Protein AF-A0A7C2YA93-F1 (afdb_monomer_lite)

Structure (mmCIF, N/CA/C/O backbone):
data_AF-A0A7C2YA93-F1
#
_entry.id   AF-A0A7C2YA93-F1
#
loop_
_atom_site.group_PDB
_atom_site.id
_atom_site.type_symbol
_atom_site.label_atom_id
_atom_site.label_alt_id
_atom_site.label_comp_id
_atom_site.label_asym_id
_atom_site.label_entity_id
_atom_site.label_seq_id
_atom_site.pdbx_PDB_ins_code
_atom_site.Cartn_x
_atom_site.Cartn_y
_atom_site.Cartn_z
_atom_site.occupancy
_atom_site.B_iso_or_equiv
_atom_site.auth_seq_id
_atom_site.auth_comp_id
_atom_site.auth_asym_id
_atom_site.auth_atom_id
_atom_site.pdbx_PDB_model_num
ATOM 1 N N . MET A 1 1 ? 42.709 -35.784 0.836 1.00 41.38 1 MET A N 1
ATOM 2 C CA . MET A 1 1 ? 41.595 -35.592 -0.121 1.00 41.38 1 MET A CA 1
ATOM 3 C C . MET A 1 1 ? 40.996 -34.206 0.082 1.00 41.38 1 MET A C 1
ATOM 5 O O . MET A 1 1 ? 40.309 -33.998 1.072 1.00 41.38 1 MET A O 1
ATOM 9 N N . LYS A 1 2 ? 41.303 -33.232 -0.783 1.00 43.16 2 LYS A N 1
ATOM 10 C CA . LYS A 1 2 ? 40.694 -31.893 -0.722 1.00 43.16 2 LYS A CA 1
ATOM 11 C C . LYS A 1 2 ? 39.601 -31.818 -1.789 1.00 43.16 2 LYS A C 1
ATOM 13 O O . LYS A 1 2 ? 39.903 -31.980 -2.962 1.00 43.16 2 LYS A O 1
ATOM 18 N N . ARG A 1 3 ? 38.344 -31.636 -1.369 1.00 44.41 3 ARG A N 1
ATOM 19 C CA . ARG A 1 3 ? 37.200 -31.398 -2.261 1.00 44.41 3 ARG A CA 1
ATOM 20 C C . ARG A 1 3 ? 37.180 -29.917 -2.628 1.00 44.41 3 ARG A C 1
ATOM 22 O O . ARG A 1 3 ? 36.885 -29.072 -1.793 1.00 44.41 3 ARG A O 1
ATOM 29 N N . ASN A 1 4 ? 37.533 -29.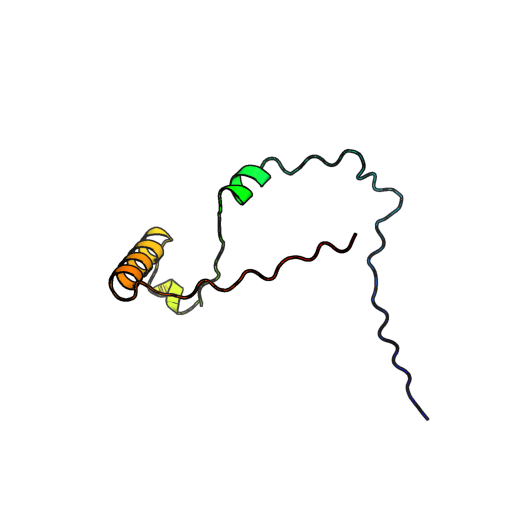620 -3.864 1.00 53.19 4 ASN A N 1
ATOM 30 C CA . ASN A 1 4 ? 37.383 -28.332 -4.520 1.00 53.19 4 ASN A CA 1
ATOM 31 C C . ASN A 1 4 ? 35.991 -28.270 -5.160 1.00 53.19 4 ASN A C 1
ATOM 33 O O . ASN A 1 4 ? 35.811 -28.596 -6.328 1.00 53.19 4 ASN A O 1
ATOM 37 N N . THR A 1 5 ? 34.986 -27.864 -4.386 1.00 50.53 5 THR A N 1
ATOM 38 C CA . THR A 1 5 ? 33.675 -27.502 -4.934 1.00 50.53 5 THR A CA 1
ATOM 39 C C . THR A 1 5 ? 33.758 -26.081 -5.477 1.00 50.53 5 THR A C 1
ATOM 41 O O . THR A 1 5 ? 33.454 -25.119 -4.775 1.00 50.53 5 THR A O 1
ATOM 44 N N . ALA A 1 6 ? 34.228 -25.946 -6.717 1.00 52.84 6 ALA A N 1
ATOM 45 C CA . ALA A 1 6 ? 34.020 -24.729 -7.485 1.00 52.84 6 ALA A CA 1
ATOM 46 C C . ALA A 1 6 ? 32.519 -24.628 -7.787 1.00 52.84 6 ALA A C 1
ATOM 48 O O . ALA A 1 6 ? 31.976 -25.416 -8.561 1.00 52.84 6 ALA A O 1
ATOM 49 N N . THR A 1 7 ? 31.835 -23.706 -7.119 1.00 54.03 7 THR A N 1
ATOM 50 C CA . THR A 1 7 ? 30.434 -23.385 -7.384 1.00 54.03 7 THR A CA 1
ATOM 51 C C . THR A 1 7 ? 30.353 -22.819 -8.799 1.00 54.03 7 THR A C 1
ATOM 53 O O . THR A 1 7 ? 30.784 -21.696 -9.053 1.00 54.03 7 THR A O 1
ATOM 56 N N . LYS A 1 8 ? 29.870 -23.625 -9.746 1.00 55.22 8 LYS A N 1
ATOM 57 C CA . LYS A 1 8 ? 29.586 -23.197 -11.114 1.00 55.22 8 LYS A CA 1
ATOM 58 C C . LYS A 1 8 ? 28.456 -22.172 -11.042 1.00 55.22 8 LYS A C 1
ATOM 60 O O . LYS A 1 8 ? 27.302 -22.540 -10.847 1.00 55.22 8 LYS A O 1
ATOM 65 N N . THR A 1 9 ? 28.787 -20.890 -11.143 1.00 53.91 9 THR A N 1
ATOM 66 C CA . THR A 1 9 ? 27.795 -19.852 -11.427 1.00 53.91 9 THR A CA 1
ATOM 67 C C . THR A 1 9 ? 27.262 -20.151 -12.820 1.00 53.91 9 THR A C 1
ATOM 69 O O . THR A 1 9 ? 27.940 -19.899 -13.812 1.00 53.91 9 THR A O 1
ATOM 72 N N . GLU A 1 10 ? 26.096 -20.784 -12.903 1.00 58.69 10 GLU A N 1
ATOM 73 C CA . GLU A 1 10 ? 25.413 -20.996 -14.173 1.00 58.69 10 GLU A CA 1
ATOM 74 C C . GLU A 1 10 ? 24.927 -19.637 -14.667 1.00 58.69 10 GLU A C 1
ATOM 76 O O . GLU A 1 10 ? 23.870 -19.139 -14.289 1.00 58.69 10 GLU A O 1
ATOM 81 N N . THR A 1 11 ? 25.755 -18.986 -15.476 1.00 59.94 11 THR A N 1
ATOM 82 C CA . THR A 1 11 ? 25.332 -17.849 -16.276 1.00 59.94 11 THR A CA 1
ATOM 83 C C . THR A 1 11 ? 24.321 -18.389 -17.275 1.00 59.94 11 THR A C 1
ATOM 85 O O . THR A 1 11 ? 24.686 -19.157 -18.165 1.00 59.94 11 THR A O 1
ATOM 88 N N . TRP A 1 12 ? 23.041 -18.050 -17.109 1.00 68.19 12 TRP A N 1
ATOM 89 C CA . TRP A 1 12 ? 22.036 -18.305 -18.137 1.00 68.19 12 TRP A CA 1
ATOM 90 C C . TRP A 1 12 ? 22.425 -17.511 -19.385 1.00 68.19 12 TRP A C 1
ATOM 92 O O . TRP A 1 12 ? 22.087 -16.335 -19.516 1.00 68.19 12 TRP A O 1
ATOM 102 N N . GLU A 1 13 ? 23.203 -18.137 -20.267 1.00 75.56 13 GLU A N 1
ATOM 103 C CA . GLU A 1 13 ? 23.592 -17.544 -21.537 1.00 75.56 13 GLU A CA 1
ATOM 104 C C . GLU A 1 13 ? 22.334 -17.295 -22.362 1.00 75.56 13 GLU A C 1
ATOM 106 O O . GLU A 1 13 ? 21.500 -18.180 -22.584 1.00 75.56 13 GLU A O 1
ATOM 111 N N . ILE A 1 14 ? 22.189 -16.046 -22.793 1.00 79.00 14 ILE A N 1
ATOM 112 C CA . ILE A 1 14 ? 21.129 -15.646 -23.698 1.00 79.00 14 ILE A CA 1
ATOM 113 C C . ILE A 1 14 ? 21.320 -16.435 -24.995 1.00 79.00 14 ILE A C 1
ATOM 115 O O . ILE A 1 14 ? 22.399 -16.440 -25.587 1.00 79.00 14 ILE A O 1
ATOM 119 N N . ARG A 1 15 ? 20.264 -17.127 -25.421 1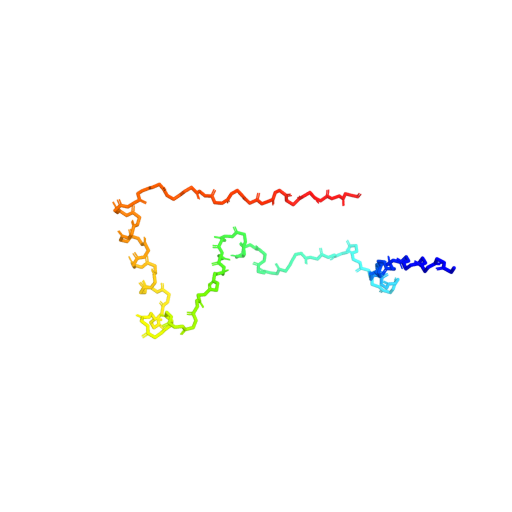.00 82.19 15 ARG A N 1
ATOM 120 C CA . ARG A 1 15 ? 20.263 -17.907 -26.658 1.00 82.19 15 ARG A CA 1
ATOM 121 C C . ARG A 1 15 ? 20.552 -17.003 -27.859 1.00 82.19 15 ARG A C 1
ATOM 123 O O . ARG A 1 15 ? 19.989 -15.914 -27.952 1.00 82.19 15 ARG A O 1
ATOM 130 N N . LYS A 1 16 ? 21.406 -17.466 -28.778 1.00 79.38 16 LYS A N 1
ATOM 131 C CA . LYS A 1 16 ? 21.859 -16.695 -29.954 1.00 79.38 16 LYS A CA 1
ATOM 132 C C . LYS A 1 16 ? 20.716 -16.333 -30.904 1.00 79.38 16 LYS A C 1
ATOM 134 O O . LYS A 1 16 ? 20.840 -15.390 -31.673 1.00 79.38 16 LYS A O 1
ATOM 139 N N . GLU A 1 17 ? 19.620 -17.082 -30.848 1.00 83.62 17 GLU A N 1
ATOM 140 C CA . GLU A 1 17 ? 18.415 -16.874 -31.647 1.00 83.62 17 GLU A CA 1
ATOM 141 C C . GLU A 1 17 ? 17.571 -15.682 -31.170 1.00 83.62 17 GLU A C 1
ATOM 143 O O . GLU A 1 17 ? 16.672 -15.245 -31.887 1.00 83.62 17 GLU A O 1
ATOM 148 N N . TYR A 1 18 ? 17.822 -15.152 -29.969 1.00 82.81 18 TYR A N 1
ATOM 149 C CA . TYR A 1 18 ? 17.097 -13.993 -29.464 1.00 82.81 18 TYR A CA 1
ATOM 150 C C . TYR A 1 18 ?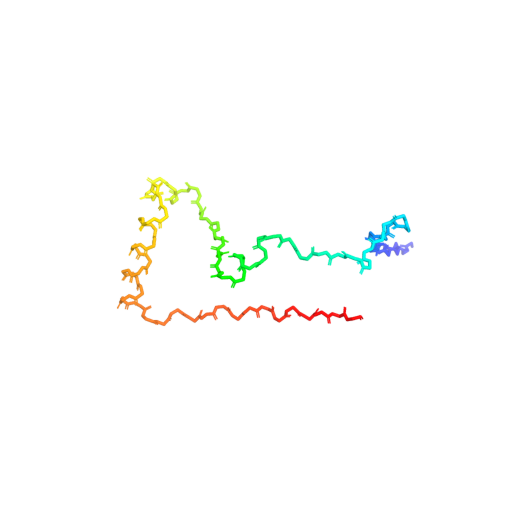 17.782 -12.684 -29.866 1.00 82.81 18 TYR A C 1
ATOM 152 O O . TYR A 1 18 ? 18.836 -12.329 -29.341 1.00 82.81 18 TYR A O 1
ATOM 160 N N . ASP A 1 19 ? 17.135 -11.930 -30.755 1.00 80.50 19 ASP A N 1
ATOM 161 C CA . ASP A 1 19 ? 17.512 -10.556 -31.082 1.00 80.50 19 ASP A CA 1
ATOM 162 C C . ASP A 1 19 ? 16.843 -9.564 -30.113 1.00 80.50 19 ASP A C 1
ATOM 164 O O . ASP A 1 19 ? 15.628 -9.346 -30.145 1.00 80.50 19 ASP A O 1
ATOM 168 N N . PHE A 1 20 ? 17.649 -8.944 -29.249 1.00 78.62 20 PHE A N 1
ATOM 169 C CA . PHE A 1 20 ? 17.211 -7.883 -28.340 1.00 78.62 20 PHE A CA 1
ATOM 170 C C . PHE A 1 20 ? 17.543 -6.467 -28.852 1.00 78.62 20 PHE A C 1
ATOM 172 O O . PHE A 1 20 ? 17.299 -5.490 -28.141 1.00 78.62 20 PHE A O 1
ATOM 179 N N . SER A 1 21 ? 18.058 -6.305 -30.077 1.00 81.62 21 SER A N 1
ATOM 180 C CA . SER A 1 21 ? 18.406 -4.991 -30.637 1.00 81.62 21 SER A CA 1
ATOM 181 C C . SER A 1 21 ? 17.196 -4.064 -30.800 1.00 81.62 21 SER A C 1
ATOM 183 O O . SER A 1 21 ? 17.349 -2.846 -30.775 1.00 81.62 21 SER A O 1
ATOM 185 N N . ASN A 1 22 ? 15.986 -4.624 -30.902 1.00 78.19 22 ASN A N 1
ATOM 186 C CA . ASN A 1 22 ? 14.736 -3.881 -31.094 1.00 78.19 22 ASN A CA 1
ATOM 187 C C . ASN A 1 22 ? 13.781 -3.938 -29.888 1.00 78.19 22 ASN A C 1
ATOM 189 O O . ASN A 1 22 ? 12.568 -3.755 -30.039 1.00 78.19 22 ASN A O 1
ATOM 193 N N . VAL A 1 23 ? 14.293 -4.200 -28.681 1.00 80.50 23 VAL A N 1
ATOM 194 C CA . VAL A 1 23 ? 13.449 -4.299 -27.482 1.00 80.50 23 VAL A CA 1
ATOM 195 C C . VAL A 1 23 ? 12.751 -2.976 -27.215 1.00 80.50 23 VAL A C 1
ATOM 197 O O . VAL A 1 23 ? 13.367 -1.958 -26.901 1.00 80.50 23 VAL A O 1
ATOM 200 N N . ARG A 1 24 ? 11.421 -3.008 -27.282 1.00 80.62 24 ARG A N 1
ATOM 201 C CA . ARG A 1 24 ? 10.590 -1.904 -26.817 1.00 80.62 24 ARG A CA 1
ATOM 202 C C . ARG A 1 24 ? 10.277 -2.102 -25.336 1.00 80.62 24 ARG A C 1
ATOM 204 O O . ARG A 1 24 ? 9.894 -3.208 -24.945 1.00 80.62 24 ARG A O 1
ATOM 211 N N . PRO A 1 25 ? 10.386 -1.050 -24.507 1.00 77.62 25 PRO A N 1
ATOM 212 C CA . PRO A 1 25 ? 9.892 -1.097 -23.140 1.00 77.62 25 PRO A CA 1
ATOM 213 C C . PRO A 1 25 ? 8.434 -1.571 -23.126 1.00 77.62 25 PRO A C 1
ATOM 215 O O . PRO A 1 25 ? 7.640 -1.172 -23.981 1.00 77.62 25 PRO A O 1
ATOM 218 N N . ASN A 1 26 ? 8.069 -2.412 -22.153 1.00 78.44 26 ASN A N 1
ATOM 219 C CA . ASN A 1 26 ? 6.681 -2.837 -21.974 1.00 78.44 26 ASN A CA 1
ATOM 220 C C . ASN A 1 26 ? 5.766 -1.592 -21.897 1.00 78.44 26 ASN A C 1
ATOM 222 O O . ASN A 1 26 ? 6.107 -0.593 -21.263 1.00 78.44 26 ASN A O 1
ATOM 226 N N . LYS A 1 27 ? 4.580 -1.656 -22.510 1.00 77.44 27 LYS A N 1
ATOM 227 C CA . LYS A 1 27 ? 3.563 -0.588 -22.514 1.00 77.44 27 LYS A CA 1
ATOM 228 C C . LYS A 1 27 ? 3.198 -0.059 -21.119 1.00 77.44 27 LYS A C 1
ATOM 230 O O . LYS A 1 27 ? 2.714 1.061 -20.993 1.00 77.44 27 LYS A O 1
ATOM 235 N N . TYR A 1 28 ? 3.454 -0.838 -20.069 1.00 71.56 28 TYR A N 1
ATOM 236 C CA . TYR A 1 28 ? 3.194 -0.459 -18.680 1.00 71.56 28 TYR A CA 1
ATOM 237 C C . TYR A 1 28 ? 4.394 0.150 -17.945 1.00 71.56 28 TYR A C 1
ATOM 239 O O . TYR A 1 28 ? 4.231 0.562 -16.802 1.00 71.56 28 TYR A O 1
ATOM 247 N N . VAL A 1 29 ? 5.580 0.255 -18.561 1.00 73.81 29 VAL A N 1
ATOM 248 C CA . VAL A 1 29 ? 6.799 0.763 -17.895 1.00 73.81 29 VAL A CA 1
ATOM 249 C C . VAL A 1 29 ? 6.581 2.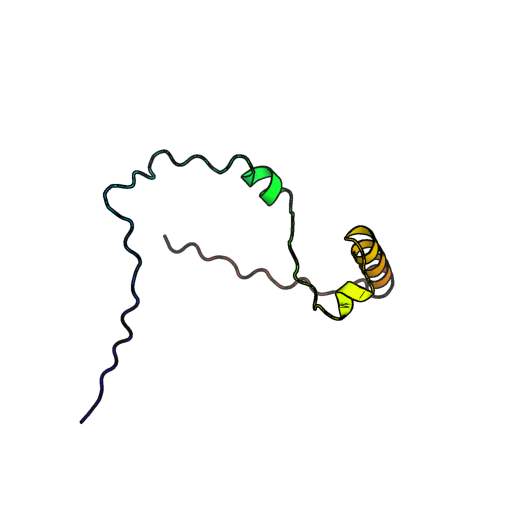144 -17.280 1.00 73.81 29 VAL A C 1
ATOM 251 O O . VAL A 1 29 ? 7.035 2.387 -16.168 1.00 73.81 29 VAL A O 1
ATOM 254 N N . LYS A 1 30 ? 5.815 3.015 -17.947 1.00 69.12 30 LYS A N 1
ATOM 255 C CA . LYS A 1 30 ? 5.453 4.334 -17.409 1.00 69.12 30 LYS A CA 1
ATOM 256 C C . LYS A 1 30 ? 4.581 4.237 -16.153 1.00 69.12 30 LYS A C 1
ATOM 258 O O . LYS A 1 30 ? 4.905 4.871 -15.163 1.00 69.12 30 LYS A O 1
ATOM 263 N N . LYS A 1 31 ? 3.579 3.351 -16.138 1.00 66.69 31 LYS A N 1
ATOM 264 C CA . LYS A 1 31 ? 2.718 3.113 -14.962 1.00 66.69 31 LYS A CA 1
ATOM 265 C C . LYS A 1 31 ? 3.489 2.537 -13.772 1.00 66.69 31 LYS A C 1
ATOM 267 O O . LYS A 1 31 ? 3.182 2.830 -12.624 1.00 66.69 31 LYS A O 1
ATOM 272 N N . TYR A 1 32 ? 4.512 1.728 -14.041 1.00 60.69 32 TYR A N 1
ATOM 273 C CA . TYR A 1 32 ? 5.425 1.258 -13.000 1.00 60.69 32 TYR A CA 1
ATOM 274 C C . TYR A 1 32 ? 6.379 2.364 -12.523 1.00 60.69 32 TYR A C 1
ATOM 276 O O . TYR A 1 32 ? 6.679 2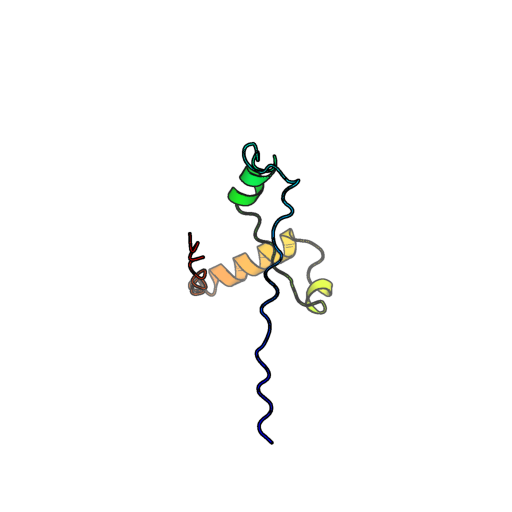.430 -11.333 1.00 60.69 32 TYR A O 1
ATOM 284 N N . ALA A 1 33 ? 6.821 3.254 -13.419 1.00 61.88 33 ALA A N 1
ATOM 285 C CA . ALA A 1 33 ? 7.636 4.421 -13.075 1.00 61.88 33 ALA A CA 1
ATOM 286 C C . ALA A 1 33 ? 6.851 5.481 -12.279 1.00 61.88 33 ALA A C 1
ATOM 288 O O . ALA A 1 33 ? 7.431 6.152 -11.430 1.00 61.88 33 ALA A O 1
ATOM 289 N N . GLU A 1 34 ? 5.537 5.571 -12.496 1.00 64.19 34 GLU A N 1
ATOM 290 C CA . GLU A 1 34 ? 4.584 6.386 -11.727 1.00 64.19 34 GLU A CA 1
ATOM 291 C C . GLU A 1 34 ? 4.364 5.867 -10.291 1.00 64.19 34 GLU A C 1
ATOM 293 O O . GLU A 1 34 ? 3.751 6.551 -9.477 1.00 64.19 34 GLU A O 1
ATOM 298 N N . GLY A 1 35 ? 4.945 4.713 -9.934 1.00 57.59 35 GLY A N 1
ATOM 299 C CA . GLY A 1 35 ? 5.198 4.365 -8.536 1.00 57.59 35 GLY A CA 1
ATOM 300 C C . GLY A 1 35 ? 4.169 3.443 -7.891 1.00 57.59 35 GLY A C 1
ATOM 301 O O . GLY A 1 35 ? 3.761 3.681 -6.757 1.00 57.59 35 GLY A O 1
ATOM 302 N N . VAL A 1 36 ? 3.794 2.342 -8.546 1.00 62.69 36 VAL A N 1
ATOM 303 C CA . VAL A 1 36 ? 3.104 1.253 -7.834 1.00 62.69 36 VAL A CA 1
ATOM 304 C C . VAL A 1 36 ? 4.140 0.449 -7.046 1.00 62.69 36 VAL A C 1
ATOM 306 O O . VAL A 1 36 ? 4.837 -0.407 -7.592 1.00 62.69 36 VAL A O 1
ATOM 309 N N . ASN A 1 37 ? 4.270 0.752 -5.754 1.00 71.81 37 ASN A N 1
ATOM 310 C CA . ASN A 1 37 ? 5.086 -0.029 -4.830 1.00 71.81 37 ASN A CA 1
ATOM 311 C C . ASN A 1 37 ? 4.239 -1.163 -4.236 1.00 71.81 37 ASN A C 1
ATOM 313 O O . ASN A 1 37 ? 3.374 -0.915 -3.401 1.00 71.81 37 ASN A O 1
ATOM 317 N N . ILE A 1 38 ? 4.483 -2.399 -4.673 1.00 79.06 38 ILE A N 1
ATOM 318 C CA . ILE A 1 38 ? 3.803 -3.579 -4.130 1.00 79.06 38 ILE A CA 1
ATOM 319 C C . ILE A 1 38 ? 4.535 -3.998 -2.856 1.00 79.06 38 ILE A C 1
ATOM 321 O O . ILE A 1 38 ? 5.708 -4.368 -2.902 1.00 79.06 38 ILE A O 1
ATOM 325 N N . VAL A 1 39 ? 3.839 -3.932 -1.725 1.00 79.56 39 VAL A N 1
ATOM 326 C CA . VAL A 1 39 ? 4.342 -4.378 -0.424 1.00 79.56 39 VAL A CA 1
ATOM 327 C C . VAL A 1 39 ? 3.515 -5.578 0.009 1.00 79.56 39 VAL A C 1
ATOM 329 O O . VAL A 1 39 ? 2.289 -5.513 0.031 1.00 79.56 39 VAL A O 1
ATOM 332 N N . MET A 1 40 ? 4.192 -6.679 0.323 1.00 84.19 40 MET A N 1
ATOM 333 C CA . MET A 1 40 ? 3.549 -7.855 0.894 1.00 84.19 40 MET A CA 1
ATOM 334 C C . MET A 1 40 ? 3.271 -7.595 2.375 1.00 84.19 40 MET A C 1
ATOM 336 O O . MET A 1 40 ? 4.155 -7.142 3.099 1.00 84.19 40 MET A O 1
ATOM 340 N N . ILE A 1 41 ? 2.038 -7.861 2.793 1.00 87.06 41 ILE A N 1
ATOM 341 C CA . ILE A 1 41 ? 1.590 -7.772 4.182 1.00 87.06 41 ILE A CA 1
ATOM 342 C C . ILE A 1 41 ? 1.459 -9.202 4.715 1.00 87.06 41 ILE A C 1
ATOM 344 O O . ILE A 1 41 ? 1.091 -10.107 3.960 1.00 87.06 41 ILE A O 1
ATOM 348 N N . ASP A 1 42 ? 1.766 -9.402 5.994 1.00 89.19 42 ASP A N 1
ATOM 349 C CA . ASP A 1 42 ? 1.620 -10.703 6.640 1.00 89.19 42 ASP A CA 1
ATOM 350 C C . ASP A 1 42 ? 0.143 -11.162 6.674 1.00 89.19 42 ASP A C 1
ATOM 352 O O . ASP A 1 42 ? -0.779 -10.344 6.777 1.00 89.19 42 ASP A O 1
ATOM 356 N N . PRO A 1 43 ? -0.123 -12.476 6.543 1.00 88.06 43 PRO A N 1
ATOM 357 C CA . PRO A 1 43 ? -1.476 -13.010 6.353 1.00 88.06 43 PRO A CA 1
ATOM 358 C C . PRO A 1 43 ? -2.399 -12.844 7.570 1.00 88.06 43 PRO A C 1
ATOM 360 O O . PRO A 1 43 ? -3.621 -12.895 7.437 1.00 88.06 43 PRO A O 1
ATOM 363 N N . ASP A 1 44 ? -1.841 -12.663 8.760 1.00 91.50 44 ASP A N 1
ATOM 364 C CA . ASP A 1 44 ? -2.578 -12.351 9.982 1.00 91.50 44 ASP A CA 1
ATOM 365 C C . ASP A 1 44 ? -3.201 -10.948 9.932 1.00 91.50 44 ASP A C 1
ATOM 367 O O . ASP A 1 44 ? -4.344 -10.767 10.359 1.00 91.50 44 ASP A O 1
ATOM 371 N N . LEU A 1 45 ? -2.500 -9.985 9.329 1.00 87.50 45 LEU A N 1
ATOM 372 C CA . LEU A 1 45 ? -2.956 -8.605 9.177 1.00 87.50 45 LEU A CA 1
ATOM 373 C C . LEU A 1 45 ? -4.054 -8.448 8.117 1.00 87.50 45 LEU A C 1
ATOM 375 O O . LEU A 1 45 ? -4.890 -7.551 8.228 1.00 87.50 45 LEU A O 1
ATOM 379 N N . VAL A 1 46 ? -4.119 -9.351 7.134 1.00 87.69 46 VAL A N 1
ATOM 380 C CA . VAL A 1 46 ? -5.144 -9.336 6.070 1.00 87.69 46 VAL A CA 1
ATOM 381 C C . VAL A 1 46 ? -6.566 -9.406 6.640 1.00 87.69 46 VAL A C 1
ATOM 383 O O . VAL A 1 46 ? -7.489 -8.827 6.079 1.00 87.69 46 VAL A O 1
ATOM 386 N N . LYS A 1 47 ? -6.760 -10.053 7.796 1.00 89.94 47 LYS A N 1
ATOM 387 C CA . LYS A 1 47 ? -8.078 -10.141 8.450 1.00 89.94 47 LYS A CA 1
ATOM 388 C C . LYS A 1 47 ? -8.599 -8.793 8.956 1.00 89.94 47 LYS A C 1
ATOM 390 O O . LYS A 1 47 ? -9.804 -8.648 9.135 1.00 89.94 47 LYS A O 1
ATOM 395 N N . PHE A 1 48 ? -7.708 -7.835 9.205 1.00 91.25 48 PHE A N 1
ATOM 396 C CA . PHE A 1 48 ? -8.051 -6.509 9.723 1.00 91.25 48 PHE A CA 1
ATOM 397 C C . PHE A 1 48 ? -8.175 -5.454 8.619 1.00 91.25 48 PHE A C 1
ATOM 399 O O . PHE A 1 48 ? -8.796 -4.417 8.839 1.00 91.25 48 PHE A O 1
ATOM 406 N N . PHE A 1 49 ? -7.608 -5.721 7.439 1.00 92.00 49 PHE A N 1
ATOM 407 C CA . PHE A 1 49 ? -7.571 -4.790 6.316 1.00 92.00 49 PHE A CA 1
ATOM 408 C C . PHE A 1 49 ? -8.170 -5.432 5.057 1.00 92.00 49 PHE A C 1
ATOM 410 O O . PHE A 1 49 ? -7.466 -6.147 4.341 1.00 92.00 49 PHE A O 1
ATOM 417 N N . PRO A 1 50 ? -9.462 -5.189 4.768 1.00 86.19 50 PRO A N 1
ATOM 418 C CA . PRO A 1 50 ? -10.141 -5.798 3.625 1.00 86.19 50 PRO A CA 1
ATOM 419 C C . PRO A 1 50 ? -9.688 -5.235 2.267 1.00 86.19 50 PRO A C 1
ATOM 421 O O . PRO A 1 50 ? -9.865 -5.899 1.248 1.00 86.19 50 PRO A O 1
ATOM 424 N N . ASP A 1 51 ? -9.110 -4.029 2.234 1.00 88.19 51 ASP A N 1
ATOM 425 C CA . ASP A 1 51 ? -8.704 -3.345 1.003 1.00 88.19 51 ASP A CA 1
ATOM 426 C C . ASP A 1 51 ? -7.495 -2.411 1.199 1.00 88.19 51 ASP A C 1
ATOM 428 O O . ASP A 1 51 ? -7.057 -2.125 2.317 1.00 88.19 51 ASP A O 1
ATOM 432 N N . SER A 1 52 ? -6.950 -1.900 0.091 1.00 88.44 52 SER A N 1
ATOM 433 C CA . SER A 1 52 ? -5.813 -0.973 0.108 1.00 88.44 52 SER A CA 1
ATOM 434 C C . SER A 1 52 ? -6.126 0.381 0.747 1.00 88.44 52 SER A C 1
ATOM 436 O O . SER A 1 52 ? -5.217 1.031 1.266 1.00 88.44 52 SER A O 1
ATOM 438 N N . ASP A 1 53 ? -7.380 0.830 0.716 1.00 90.56 53 ASP A N 1
ATOM 439 C CA . ASP A 1 53 ? -7.770 2.144 1.231 1.00 90.56 53 ASP A CA 1
ATOM 440 C C . ASP A 1 53 ? -7.755 2.156 2.764 1.00 90.56 53 ASP A C 1
ATOM 442 O O . ASP A 1 53 ? -7.263 3.113 3.374 1.00 90.56 53 ASP A O 1
ATOM 446 N N . SER A 1 54 ? -8.189 1.057 3.386 1.00 93.06 54 SER A N 1
ATOM 447 C CA . SER A 1 54 ? -8.121 0.818 4.828 1.00 93.06 54 SER A CA 1
ATOM 448 C C . SER A 1 54 ? 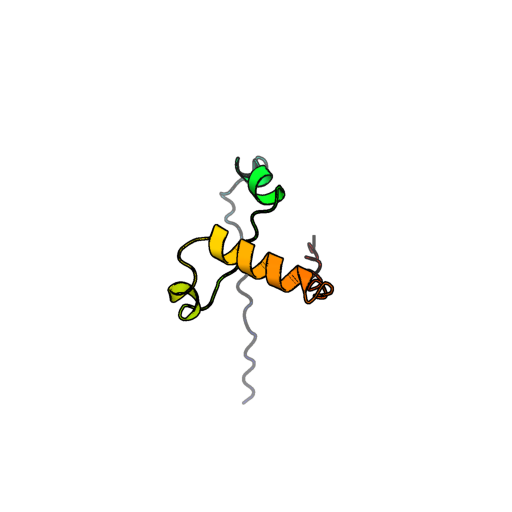-6.671 0.798 5.332 1.00 93.06 54 SER A C 1
ATOM 450 O O . SER A 1 54 ? -6.344 1.500 6.294 1.00 93.06 54 SER A O 1
ATOM 452 N N . VAL A 1 55 ? -5.766 0.104 4.625 1.00 91.31 55 VAL A N 1
ATOM 453 C CA . VAL A 1 55 ? -4.322 0.086 4.931 1.00 91.31 55 VAL A CA 1
ATOM 454 C C . VAL A 1 55 ? -3.730 1.489 4.826 1.00 91.31 55 VAL A C 1
ATOM 456 O O . VAL A 1 55 ? -3.073 1.971 5.750 1.00 91.31 55 VAL A O 1
ATOM 459 N N . ASN A 1 56 ? -3.975 2.179 3.711 1.00 92.31 56 ASN A N 1
ATOM 460 C CA . ASN A 1 56 ? -3.413 3.505 3.464 1.00 92.31 56 ASN A CA 1
ATOM 461 C C . ASN A 1 56 ? -3.898 4.534 4.491 1.00 92.31 56 ASN A C 1
ATOM 463 O O . ASN A 1 56 ? -3.124 5.393 4.916 1.00 92.31 56 ASN A O 1
ATOM 467 N N . SER A 1 57 ? -5.158 4.442 4.913 1.00 93.69 57 SER A N 1
ATOM 468 C CA . SER A 1 57 ? -5.728 5.314 5.943 1.00 93.69 57 SER A CA 1
ATOM 469 C C . SER A 1 57 ? -5.049 5.103 7.297 1.00 93.69 57 SER A C 1
ATOM 471 O O . SER A 1 57 ? -4.628 6.076 7.926 1.00 93.69 57 SER A O 1
ATOM 473 N N . ALA A 1 58 ? -4.849 3.846 7.707 1.00 92.94 58 ALA A N 1
ATOM 474 C CA . ALA A 1 58 ? -4.143 3.519 8.944 1.00 92.94 58 ALA A CA 1
ATOM 475 C C . ALA A 1 58 ? -2.679 3.988 8.920 1.00 92.94 58 ALA A C 1
ATOM 477 O O . ALA A 1 58 ? -2.208 4.614 9.870 1.00 92.94 58 ALA A O 1
ATOM 478 N N . LEU A 1 59 ? -1.966 3.766 7.811 1.00 91.31 59 LEU A N 1
ATOM 479 C CA . LEU A 1 59 ? -0.580 4.216 7.664 1.00 91.31 59 LEU A CA 1
ATOM 480 C C . LEU A 1 59 ? -0.459 5.747 7.685 1.00 91.31 59 LEU A C 1
ATOM 482 O O . LEU A 1 59 ? 0.469 6.274 8.294 1.00 91.31 59 LEU A O 1
ATOM 486 N N . ARG A 1 60 ? -1.399 6.486 7.081 1.00 92.75 60 ARG A N 1
ATOM 487 C CA . ARG A 1 60 ? -1.425 7.961 7.150 1.00 92.75 60 ARG A CA 1
ATOM 488 C C . ARG A 1 60 ? -1.655 8.467 8.573 1.00 92.75 60 ARG A C 1
ATOM 490 O O . ARG A 1 60 ? -0.993 9.419 8.981 1.00 92.75 60 ARG A O 1
ATOM 497 N N . ALA A 1 61 ? -2.540 7.816 9.330 1.00 92.75 61 ALA A N 1
ATOM 498 C CA . ALA A 1 61 ? -2.741 8.119 10.745 1.00 92.75 61 ALA A CA 1
ATOM 499 C C . ALA A 1 61 ? -1.484 7.816 11.579 1.00 92.75 61 ALA A C 1
ATOM 501 O O . ALA A 1 61 ? -1.141 8.569 12.481 1.00 92.75 61 ALA A O 1
ATOM 502 N N . LEU A 1 62 ? -0.736 6.761 11.247 1.00 90.94 62 LEU A N 1
ATOM 503 C CA . LEU A 1 62 ? 0.541 6.482 11.904 1.00 90.94 62 LEU A CA 1
ATOM 504 C C . LEU A 1 62 ? 1.590 7.561 11.596 1.00 90.94 62 LEU A C 1
ATOM 506 O O . LEU A 1 62 ? 2.321 7.980 12.488 1.00 90.94 62 LEU A O 1
ATOM 510 N N . VAL A 1 63 ? 1.657 8.034 10.349 1.00 91.00 63 VAL A N 1
ATOM 511 C CA . VAL A 1 63 ? 2.598 9.085 9.925 1.00 91.00 63 VAL A CA 1
ATOM 512 C C . VAL A 1 63 ? 2.326 10.415 10.632 1.00 91.00 63 VAL A C 1
ATOM 514 O O . VAL A 1 63 ? 3.280 11.121 10.955 1.00 91.00 63 VAL A O 1
ATOM 517 N N . SER A 1 64 ? 1.063 10.759 10.913 1.00 86.44 64 SER A N 1
ATOM 518 C CA . SER A 1 64 ? 0.749 11.987 11.659 1.00 86.44 64 SER A CA 1
ATOM 519 C C . SER A 1 64 ? 1.243 11.939 13.108 1.00 86.44 64 SER A C 1
ATOM 521 O O . SER A 1 64 ? 1.594 12.977 13.664 1.00 86.44 64 SER A O 1
ATOM 523 N N . ILE A 1 65 ? 1.330 10.742 13.696 1.00 90.44 65 ILE A N 1
ATOM 524 C CA . ILE A 1 65 ? 1.842 10.518 15.054 1.00 90.44 65 ILE A CA 1
ATOM 525 C C . ILE A 1 65 ? 3.376 10.386 15.044 1.00 90.44 65 ILE A C 1
ATOM 527 O O . ILE A 1 65 ? 4.059 10.917 15.918 1.00 90.44 65 ILE A O 1
ATOM 531 N N . PHE A 1 66 ? 3.933 9.715 14.031 1.00 85.69 66 PHE A N 1
ATOM 532 C CA . PHE A 1 66 ? 5.361 9.421 13.894 1.00 85.69 66 PHE A CA 1
ATOM 533 C C . PHE A 1 66 ? 5.914 9.928 12.549 1.00 85.69 66 PHE A C 1
ATOM 535 O O . PHE A 1 66 ? 6.170 9.140 11.634 1.00 85.69 66 PHE A O 1
ATOM 542 N N . PRO A 1 67 ? 6.179 11.240 12.415 1.00 75.69 67 PRO A N 1
ATOM 543 C CA . PRO A 1 67 ? 6.505 11.874 11.132 1.00 75.69 67 PRO A CA 1
ATOM 544 C C . PRO A 1 67 ? 7.871 11.492 10.535 1.00 75.69 67 PRO A C 1
ATOM 546 O O . PRO A 1 67 ? 8.199 11.918 9.430 1.00 75.69 67 PRO A O 1
ATOM 549 N N . LYS A 1 68 ? 8.702 10.712 11.239 1.00 68.81 68 LYS A N 1
ATOM 550 C CA . LYS A 1 68 ? 10.053 10.343 10.789 1.00 68.81 68 LYS A CA 1
ATOM 551 C C . LYS A 1 68 ? 10.270 8.835 10.808 1.00 68.81 68 LYS A C 1
ATOM 553 O O . LYS A 1 68 ? 11.013 8.312 11.634 1.00 68.81 68 LYS A O 1
ATOM 558 N N . LEU A 1 69 ? 9.690 8.147 9.832 1.00 65.88 69 LEU A N 1
ATOM 559 C CA . LEU A 1 69 ? 10.201 6.843 9.420 1.00 65.88 69 LEU A CA 1
ATOM 560 C C . LEU A 1 69 ? 11.366 7.095 8.459 1.00 65.88 69 LEU A C 1
ATOM 562 O O . LEU A 1 69 ? 11.183 7.705 7.406 1.00 65.88 69 LEU A O 1
ATOM 566 N N . LYS A 1 70 ? 12.586 6.692 8.839 1.00 66.31 70 LYS A N 1
ATOM 567 C CA . LYS A 1 70 ? 13.752 6.813 7.951 1.00 66.31 70 LYS A CA 1
ATOM 568 C C . LYS A 1 70 ? 13.463 6.001 6.682 1.00 66.31 70 LYS A C 1
ATOM 570 O O . LYS A 1 70 ? 13.226 4.797 6.802 1.00 66.31 70 LYS A O 1
ATOM 575 N N . PRO A 1 71 ? 13.474 6.612 5.484 1.00 62.75 71 PRO A N 1
ATOM 576 C CA . PRO A 1 71 ? 13.344 5.856 4.253 1.00 62.75 71 PRO A CA 1
ATOM 577 C C . PRO A 1 71 ? 14.467 4.827 4.204 1.00 62.75 71 PRO A C 1
ATOM 579 O O . PRO A 1 71 ? 15.634 5.169 4.394 1.00 62.75 71 PRO A O 1
ATOM 582 N N . ARG A 1 72 ? 14.126 3.561 3.960 1.00 59.44 72 ARG A N 1
ATOM 583 C CA . ARG A 1 72 ? 15.141 2.558 3.651 1.00 59.44 72 ARG A CA 1
ATOM 584 C C . ARG A 1 72 ? 15.867 3.027 2.393 1.00 59.44 72 ARG A C 1
ATOM 586 O O . ARG A 1 72 ? 15.234 3.187 1.347 1.00 59.44 72 ARG A O 1
ATOM 593 N N . GLU A 1 73 ? 17.173 3.258 2.498 1.00 59.16 73 GLU A N 1
ATOM 594 C CA . GLU A 1 73 ? 17.996 3.575 1.336 1.00 59.16 73 GLU A CA 1
ATOM 595 C C . GLU A 1 73 ? 17.824 2.449 0.316 1.00 59.16 73 GLU A C 1
ATOM 597 O O . GLU A 1 73 ? 18.072 1.272 0.600 1.00 59.16 73 GLU A O 1
ATOM 602 N N . LYS A 1 74 ? 17.303 2.790 -0.867 1.00 57.47 74 LYS A N 1
ATOM 603 C CA . LYS A 1 74 ? 17.198 1.818 -1.952 1.00 57.47 74 LYS A CA 1
ATOM 604 C C . LYS A 1 74 ? 18.633 1.413 -2.302 1.00 57.47 74 LYS A C 1
ATOM 606 O O . LYS A 1 74 ? 19.428 2.312 -2.587 1.00 57.47 74 LYS A O 1
ATOM 611 N N . PRO A 1 75 ? 18.991 0.115 -2.293 1.00 53.47 75 PRO A N 1
ATOM 612 C CA . PRO A 1 75 ? 20.309 -0.294 -2.749 1.00 53.47 75 PRO A CA 1
ATOM 613 C C . PRO A 1 75 ? 20.473 0.228 -4.174 1.00 53.47 75 PRO A C 1
ATOM 615 O O . PRO A 1 75 ? 19.631 -0.039 -5.038 1.00 53.47 75 PRO A O 1
ATOM 618 N N . LYS A 1 76 ? 21.512 1.040 -4.400 1.00 54.25 76 LYS A N 1
ATOM 619 C CA . LYS A 1 76 ? 21.872 1.502 -5.739 1.00 54.25 76 LYS A CA 1
ATOM 620 C C . LYS A 1 76 ? 22.072 0.240 -6.569 1.00 54.25 76 LYS A C 1
ATOM 622 O O . LYS A 1 76 ? 23.001 -0.518 -6.308 1.00 54.25 76 LYS A O 1
ATOM 627 N N . ARG A 1 77 ? 21.171 -0.025 -7.518 1.00 56.12 77 ARG A N 1
ATOM 628 C CA . ARG A 1 77 ? 21.392 -1.055 -8.533 1.00 56.12 77 ARG A CA 1
ATOM 629 C C . ARG A 1 77 ? 22.609 -0.596 -9.329 1.00 56.12 77 ARG A C 1
ATOM 631 O O . ARG A 1 77 ? 22.472 0.238 -10.216 1.00 56.12 77 ARG A O 1
ATOM 638 N N . SER A 1 78 ? 23.796 -1.068 -8.960 1.00 49.78 78 SER A N 1
ATOM 639 C CA . SER A 1 78 ? 24.969 -0.983 -9.816 1.00 49.78 78 SER A CA 1
ATOM 640 C C . SER A 1 78 ? 24.659 -1.837 -11.039 1.00 49.78 78 SER A C 1
ATOM 642 O O . SER A 1 78 ? 24.711 -3.064 -10.979 1.00 49.78 78 SER A O 1
ATOM 644 N N . LEU A 1 79 ? 24.237 -1.192 -12.124 1.00 49.59 79 LEU A N 1
ATOM 645 C CA . LEU A 1 79 ? 24.331 -1.788 -13.447 1.00 49.59 79 LEU A CA 1
ATOM 646 C C . LEU A 1 79 ? 25.827 -1.898 -13.750 1.00 49.59 79 LEU A C 1
ATOM 648 O O . LEU A 1 79 ? 26.463 -0.909 -14.103 1.00 49.59 79 LEU A O 1
ATOM 652 N N . THR A 1 80 ? 26.394 -3.077 -13.511 1.00 45.25 80 THR A N 1
ATOM 653 C CA . THR A 1 80 ? 27.679 -3.460 -14.094 1.00 45.25 80 THR A CA 1
ATOM 654 C C . THR A 1 80 ? 27.433 -3.635 -15.589 1.00 45.25 80 THR A C 1
ATOM 656 O O . THR A 1 80 ? 26.600 -4.460 -15.970 1.00 45.25 80 THR A O 1
ATOM 659 N N . ALA A 1 81 ? 28.063 -2.772 -16.388 1.00 38.19 81 ALA A N 1
ATOM 660 C CA . ALA A 1 81 ? 28.126 -2.874 -17.843 1.00 38.19 81 ALA A CA 1
ATOM 661 C C . ALA A 1 81 ? 29.032 -4.036 -18.271 1.00 38.19 81 ALA A C 1
ATOM 663 O O . ALA A 1 81 ? 29.978 -4.342 -17.507 1.00 38.19 81 ALA A O 1
#

pLDDT: mean 73.32, std 15.64, range [38.19, 93.69]

Foldseek 3Di:
DDDDPPPPPPDPDDDPPDDPVPDDDPPCVVVVVVPDDDDDDDPVCCVVPVDPVSVVVVVVVVCVVVVDDDPDPDPPPPPDD

Sequence (81 aa):
MKRNTATKTETWEIRKEYDFSNVRPNKYVKKYAEGVNIVMIDPDLVKFFPDSDSVNSALRALVSIFPKLKPREKPKRSLTA

Secondary structure (DSSP, 8-state):
------------PPPTT---TTPPPPTTHHHHHTT-------TTGGGT-SSHHHHHHHHHHHHHH----PPPPPP------

Radius of gyration: 21.9 Å; chains: 1; bounding box: 52×48×47 Å